Protein AF-A0A969T9L2-F1 (afdb_monomer_lite)

Structure (mmCIF, N/CA/C/O backbone):
data_AF-A0A969T9L2-F1
#
_entry.id   AF-A0A969T9L2-F1
#
loop_
_atom_site.group_PDB
_atom_site.id
_atom_site.type_symbol
_atom_site.label_atom_id
_atom_site.label_alt_id
_atom_site.label_comp_id
_atom_site.label_asym_id
_atom_site.label_entity_id
_atom_site.label_seq_id
_atom_site.pdbx_PDB_ins_code
_atom_site.Cartn_x
_atom_site.Cartn_y
_atom_site.Cartn_z
_atom_site.occupancy
_atom_site.B_iso_or_equiv
_atom_site.auth_seq_id
_atom_site.auth_comp_id
_atom_site.auth_asym_id
_atom_site.auth_atom_id
_atom_site.pdbx_PDB_model_num
ATOM 1 N N . MET A 1 1 ? 12.072 0.228 -26.578 1.00 51.69 1 MET A N 1
ATOM 2 C CA . MET A 1 1 ? 11.218 0.626 -25.439 1.00 51.69 1 MET A CA 1
ATOM 3 C C . MET A 1 1 ? 12.094 0.530 -24.207 1.00 51.69 1 MET A C 1
ATOM 5 O O . MET A 1 1 ? 12.676 -0.529 -24.015 1.00 51.69 1 MET A O 1
ATOM 9 N N . SER A 1 2 ? 12.319 1.632 -23.493 1.00 56.09 2 SER A N 1
ATOM 10 C CA . SER A 1 2 ? 13.190 1.648 -22.312 1.00 56.09 2 SER A CA 1
ATOM 11 C C . SER A 1 2 ? 12.653 0.680 -21.259 1.00 56.09 2 SER A C 1
ATOM 13 O O . SER A 1 2 ? 11.453 0.637 -20.993 1.00 56.09 2 SER A O 1
ATOM 15 N N . GLU A 1 3 ? 13.537 -0.147 -20.713 1.00 60.25 3 GLU A N 1
ATOM 16 C CA . GLU A 1 3 ? 13.191 -1.141 -19.704 1.00 60.25 3 GLU A CA 1
ATOM 17 C C . GLU A 1 3 ? 12.774 -0.412 -18.420 1.00 60.25 3 GLU A C 1
ATOM 19 O O . GLU A 1 3 ? 13.551 0.354 -17.852 1.00 60.25 3 GLU A O 1
ATOM 24 N N . ILE A 1 4 ? 11.520 -0.580 -17.992 1.00 64.94 4 ILE A N 1
ATOM 25 C CA . ILE A 1 4 ? 11.050 -0.000 -16.731 1.00 64.94 4 ILE A CA 1
ATOM 26 C C . ILE A 1 4 ? 11.599 -0.882 -15.603 1.00 64.94 4 ILE A C 1
ATOM 28 O O . ILE A 1 4 ? 11.313 -2.083 -15.596 1.00 64.94 4 ILE A O 1
ATOM 32 N N . PRO A 1 5 ? 12.347 -0.328 -14.630 1.00 69.69 5 PRO A N 1
ATOM 33 C CA . PRO A 1 5 ? 12.791 -1.093 -13.474 1.00 69.69 5 PRO A CA 1
ATOM 34 C C . PRO A 1 5 ? 11.595 -1.748 -12.778 1.00 69.69 5 PRO A C 1
ATOM 36 O O . PRO A 1 5 ? 10.601 -1.083 -12.488 1.00 69.69 5 PRO A O 1
ATOM 39 N N . ARG A 1 6 ? 11.687 -3.049 -12.480 1.00 67.00 6 ARG A N 1
ATOM 40 C CA . ARG A 1 6 ? 10.586 -3.849 -11.903 1.00 67.00 6 ARG A CA 1
ATOM 41 C C . ARG A 1 6 ? 9.982 -3.229 -10.635 1.00 67.00 6 ARG A C 1
ATOM 43 O O . ARG A 1 6 ? 8.774 -3.321 -10.423 1.00 67.00 6 ARG A O 1
ATOM 50 N N . ASN A 1 7 ? 10.804 -2.550 -9.832 1.00 74.00 7 ASN A N 1
ATOM 51 C CA . ASN A 1 7 ? 10.360 -1.817 -8.645 1.00 74.00 7 ASN A CA 1
ATOM 52 C C . ASN A 1 7 ? 9.368 -0.695 -8.966 1.00 74.00 7 ASN A C 1
ATOM 54 O O . ASN A 1 7 ? 8.434 -0.484 -8.199 1.00 74.00 7 ASN A O 1
ATOM 58 N N . ASN A 1 8 ? 9.527 -0.007 -10.098 1.00 84.81 8 ASN A N 1
ATOM 59 C CA . ASN A 1 8 ? 8.643 1.093 -10.469 1.00 84.81 8 ASN A CA 1
ATOM 60 C C . ASN A 1 8 ? 7.242 0.569 -10.794 1.00 84.81 8 ASN A C 1
ATOM 62 O O . ASN A 1 8 ? 6.266 1.172 -10.372 1.00 84.81 8 ASN A O 1
ATOM 66 N N . THR A 1 9 ? 7.127 -0.583 -11.466 1.00 88.06 9 THR A N 1
ATOM 67 C CA . THR A 1 9 ? 5.824 -1.220 -11.721 1.00 88.06 9 THR A CA 1
ATOM 68 C C . THR A 1 9 ? 5.108 -1.587 -10.422 1.00 88.06 9 THR A C 1
ATOM 70 O O . THR A 1 9 ? 3.923 -1.290 -10.285 1.00 88.06 9 THR A O 1
ATOM 73 N N . GLY A 1 10 ? 5.818 -2.209 -9.472 1.00 88.56 10 GLY A N 1
ATOM 74 C CA . GLY A 1 10 ? 5.262 -2.562 -8.161 1.00 88.56 10 GLY A CA 1
ATOM 75 C C . GLY A 1 10 ? 4.769 -1.330 -7.406 1.00 88.56 10 GLY A C 1
ATOM 76 O O . GLY A 1 10 ? 3.596 -1.250 -7.046 1.00 88.56 10 GLY A O 1
A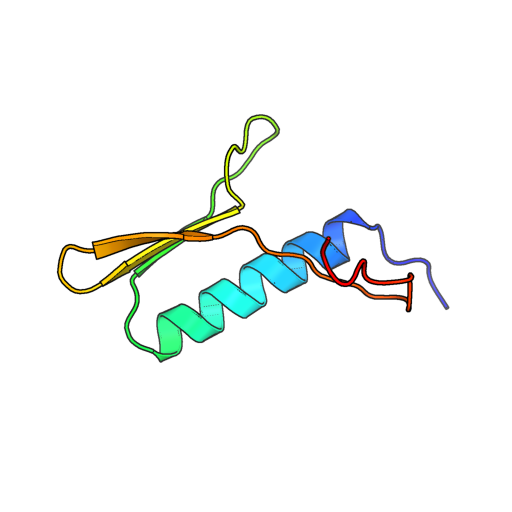TOM 77 N N . LEU A 1 11 ? 5.637 -0.326 -7.286 1.00 89.94 11 LEU A N 1
ATOM 78 C CA . LEU A 1 11 ? 5.347 0.909 -6.570 1.00 89.94 11 LEU A CA 1
ATOM 79 C C . LEU A 1 11 ? 4.185 1.691 -7.202 1.00 89.94 11 LEU A C 1
ATOM 81 O O . LEU A 1 11 ? 3.298 2.154 -6.489 1.00 89.94 11 LEU A O 1
ATOM 85 N N . SER A 1 12 ? 4.131 1.796 -8.535 1.00 91.75 12 SER A N 1
ATOM 86 C CA . SER A 1 12 ? 2.994 2.410 -9.234 1.00 91.75 12 SER A CA 1
ATOM 87 C C . SER A 1 12 ? 1.677 1.688 -8.940 1.00 91.75 12 SER A C 1
ATOM 89 O O . SER A 1 12 ? 0.650 2.343 -8.778 1.00 91.75 12 SER A O 1
ATOM 91 N N . GLY A 1 13 ? 1.700 0.356 -8.835 1.00 93.44 13 GLY A N 1
ATOM 92 C CA . GLY A 1 13 ? 0.538 -0.429 -8.426 1.00 93.44 13 GLY A CA 1
ATOM 93 C C . GLY A 1 13 ? 0.101 -0.143 -6.991 1.00 93.44 13 GLY A C 1
ATOM 94 O O . GLY A 1 13 ? -1.087 0.065 -6.755 1.00 93.44 13 GLY A O 1
ATOM 95 N N . GLU A 1 14 ? 1.044 -0.098 -6.046 1.00 93.44 14 GLU A N 1
ATOM 96 C CA . GLU A 1 14 ? 0.769 0.222 -4.637 1.00 93.44 14 GLU A CA 1
ATOM 97 C C . GLU A 1 14 ? 0.097 1.599 -4.498 1.00 93.44 14 GLU A C 1
ATOM 99 O O . GLU A 1 14 ? -0.956 1.713 -3.868 1.00 93.44 14 GLU A O 1
ATOM 104 N N . TYR A 1 15 ? 0.642 2.627 -5.158 1.00 94.94 15 TYR A N 1
ATOM 105 C CA . TYR A 1 15 ? 0.061 3.974 -5.153 1.00 94.94 15 TYR A CA 1
ATOM 106 C C . TYR A 1 15 ? -1.308 4.040 -5.836 1.00 94.94 15 TYR A C 1
ATOM 108 O O . TYR A 1 15 ? -2.200 4.734 -5.348 1.00 94.94 15 TYR A O 1
ATOM 116 N N . PHE A 1 16 ? -1.499 3.319 -6.944 1.00 96.00 16 PHE A N 1
ATOM 117 C CA . PHE A 1 16 ? -2.792 3.263 -7.625 1.00 96.00 16 PHE A CA 1
ATOM 118 C C . PHE A 1 16 ? -3.877 2.677 -6.714 1.00 96.00 16 PHE A C 1
ATOM 120 O O . PHE A 1 16 ? -4.940 3.273 -6.551 1.00 96.00 16 PHE A O 1
ATOM 127 N N . VAL A 1 17 ? -3.594 1.543 -6.064 1.00 96.88 17 VAL A N 1
ATOM 128 C CA . VAL A 1 17 ? -4.533 0.909 -5.129 1.00 96.88 17 VAL A CA 1
ATOM 129 C C . VAL A 1 17 ? -4.812 1.819 -3.930 1.00 96.88 17 VAL A C 1
ATOM 131 O O . VAL A 1 17 ? -5.972 1.968 -3.544 1.00 96.88 17 VAL A O 1
ATOM 134 N N . ALA A 1 18 ? -3.788 2.473 -3.376 1.00 96.62 18 ALA A N 1
ATOM 135 C CA . ALA A 1 18 ? -3.962 3.427 -2.283 1.00 96.62 18 ALA A CA 1
ATOM 136 C C . ALA A 1 18 ? -4.900 4.582 -2.676 1.00 96.62 18 ALA A C 1
ATOM 138 O O . ALA A 1 18 ? -5.843 4.881 -1.945 1.00 96.62 18 ALA A O 1
ATOM 139 N N . ALA A 1 19 ? -4.702 5.184 -3.854 1.00 97.44 19 ALA A N 1
ATOM 140 C CA . ALA A 1 19 ? -5.563 6.253 -4.357 1.00 97.44 19 ALA A CA 1
ATOM 141 C C . ALA A 1 19 ? -7.021 5.790 -4.526 1.00 97.44 19 ALA A C 1
ATOM 143 O O . ALA A 1 19 ? -7.946 6.482 -4.100 1.00 97.44 19 ALA A O 1
ATOM 144 N N . GLU A 1 20 ? -7.245 4.600 -5.089 1.00 98.00 20 GLU A N 1
ATOM 145 C CA . GLU A 1 20 ? -8.586 4.028 -5.252 1.00 98.00 20 GLU A C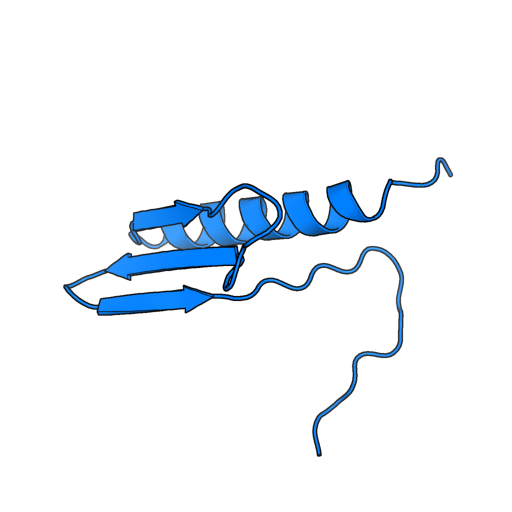A 1
ATOM 146 C C . GLU A 1 20 ? -9.310 3.810 -3.920 1.00 98.00 20 GLU A C 1
ATOM 148 O O . GLU A 1 20 ? -10.510 4.075 -3.808 1.00 98.00 20 GLU A O 1
ATOM 153 N N . LEU A 1 21 ? -8.584 3.341 -2.906 1.00 97.50 21 LEU A N 1
ATOM 154 C CA . LEU A 1 21 ? -9.104 3.146 -1.556 1.00 97.50 21 LEU A CA 1
ATOM 155 C C . LEU A 1 21 ? -9.430 4.485 -0.887 1.00 97.50 21 LEU A C 1
ATOM 157 O O . LEU A 1 21 ? -10.530 4.636 -0.347 1.00 97.50 21 LEU A O 1
ATOM 161 N N . TYR A 1 22 ? -8.552 5.483 -1.015 1.00 96.69 22 TYR A N 1
ATOM 162 C CA . TYR A 1 22 ? -8.814 6.838 -0.530 1.00 96.69 22 TYR A CA 1
ATOM 163 C C . TYR A 1 22 ? -10.079 7.441 -1.146 1.00 96.69 22 TYR A C 1
ATOM 165 O O . TYR A 1 22 ? -10.935 7.941 -0.416 1.00 96.69 22 TYR A O 1
ATOM 173 N N . ARG A 1 23 ? -10.277 7.317 -2.469 1.00 97.44 23 ARG A N 1
ATOM 174 C CA . ARG A 1 23 ? -11.510 7.787 -3.136 1.00 97.44 23 ARG A CA 1
ATOM 175 C C . ARG A 1 23 ? -12.782 7.131 -2.589 1.00 97.44 23 ARG A C 1
ATOM 177 O O . ARG A 1 23 ? -13.861 7.703 -2.695 1.00 97.44 23 ARG A O 1
ATOM 184 N N . ARG A 1 24 ? -12.673 5.932 -2.009 1.00 96.81 24 ARG A N 1
ATOM 185 C CA . ARG A 1 24 ? -13.784 5.168 -1.409 1.00 96.81 24 ARG A CA 1
ATOM 186 C C . ARG A 1 24 ? -13.936 5.417 0.099 1.00 96.81 24 ARG A C 1
ATOM 188 O O . ARG A 1 24 ? -14.712 4.717 0.764 1.00 96.81 24 ARG A O 1
ATOM 195 N N . GLY A 1 25 ? -13.208 6.394 0.640 1.00 96.69 25 GLY A N 1
ATOM 196 C CA . GLY A 1 25 ? -13.256 6.786 2.046 1.00 96.69 25 GLY A CA 1
ATOM 197 C C . GLY A 1 25 ? -12.569 5.793 2.978 1.00 96.69 25 GLY A C 1
ATOM 198 O O . GLY A 1 25 ? -13.056 5.578 4.084 1.00 96.69 25 GLY A O 1
ATOM 199 N N . TRP A 1 26 ? -11.509 5.133 2.511 1.00 98.12 26 TRP A N 1
ATOM 200 C CA . TRP A 1 26 ? -10.591 4.390 3.373 1.00 98.12 26 TRP A CA 1
ATOM 201 C C . TRP A 1 26 ? -9.391 5.267 3.720 1.00 98.12 26 TRP A C 1
ATOM 203 O O . TRP A 1 26 ? -8.884 5.988 2.861 1.00 98.12 26 TRP A O 1
ATOM 213 N N . SER A 1 27 ? -8.904 5.153 4.949 1.00 97.06 27 SER A N 1
ATOM 214 C CA . SER A 1 27 ? -7.571 5.628 5.318 1.00 97.06 27 SER A CA 1
ATOM 215 C C . SER A 1 27 ? -6.556 4.559 4.924 1.00 97.06 27 SER A C 1
ATOM 217 O O . SER A 1 27 ? -6.794 3.380 5.171 1.00 97.06 27 SER A O 1
ATOM 219 N N . VAL A 1 28 ? -5.442 4.932 4.289 1.00 96.94 28 VAL A N 1
ATOM 220 C CA . VAL A 1 28 ? -4.443 3.961 3.814 1.00 96.94 28 VAL A CA 1
ATOM 221 C C . VAL A 1 28 ? -3.055 4.304 4.343 1.00 96.94 28 VAL A C 1
ATOM 223 O O . VAL A 1 28 ? -2.558 5.404 4.131 1.00 96.94 28 VAL A O 1
ATOM 226 N N . GLY A 1 29 ? -2.404 3.349 5.001 1.00 93.75 29 GLY A N 1
ATOM 227 C CA . GLY A 1 29 ? -0.990 3.418 5.363 1.00 93.75 29 GLY A CA 1
ATOM 228 C C . GLY A 1 29 ? -0.151 2.566 4.415 1.00 93.75 29 GLY A C 1
ATOM 229 O O . GLY A 1 29 ? -0.406 1.370 4.279 1.00 93.75 29 GLY A O 1
ATOM 230 N N . MET A 1 30 ? 0.857 3.159 3.774 1.00 91.06 30 MET A N 1
ATOM 231 C CA . MET A 1 30 ? 1.855 2.415 2.998 1.00 91.06 30 MET A CA 1
ATOM 232 C C . MET A 1 30 ? 3.017 2.027 3.906 1.00 91.06 30 MET A C 1
ATOM 234 O O . MET A 1 30 ? 3.559 2.870 4.622 1.00 91.06 30 MET A O 1
ATOM 238 N N . THR A 1 31 ? 3.439 0.769 3.866 1.00 87.31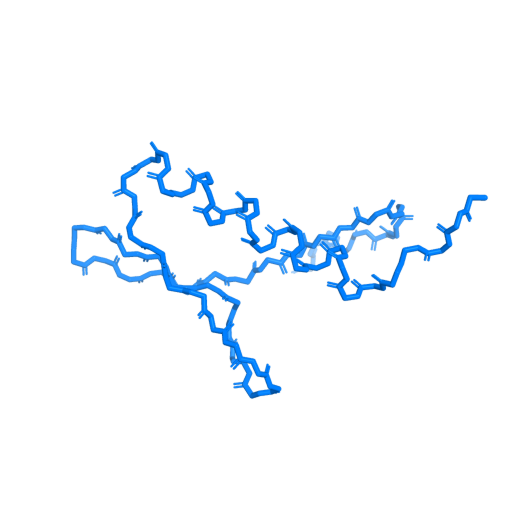 31 THR A N 1
ATOM 239 C CA . THR A 1 31 ? 4.693 0.369 4.513 1.00 87.31 31 THR A CA 1
ATOM 240 C C . THR A 1 31 ? 5.860 0.793 3.615 1.00 87.31 31 THR A C 1
ATOM 242 O O . THR A 1 31 ? 5.711 0.874 2.398 1.00 87.31 31 THR A O 1
ATOM 245 N N . ILE A 1 32 ? 7.038 1.099 4.165 1.00 79.19 32 ILE A N 1
ATOM 246 C CA . ILE A 1 32 ? 8.241 1.460 3.387 1.00 79.19 32 ILE A CA 1
ATOM 247 C C . ILE A 1 32 ? 9.431 0.674 3.944 1.00 79.19 32 ILE A C 1
ATOM 249 O O . ILE A 1 32 ? 9.564 0.532 5.156 1.00 79.19 32 ILE A O 1
ATOM 253 N N . GLY A 1 33 ? 10.300 0.169 3.064 1.00 72.88 33 GLY A N 1
ATOM 254 C CA . GLY A 1 33 ? 11.540 -0.521 3.440 1.00 72.88 33 GLY A CA 1
ATOM 255 C C . GLY A 1 33 ? 11.591 -1.993 3.023 1.00 72.88 33 GLY A C 1
ATOM 256 O O . GLY A 1 33 ? 10.729 -2.475 2.298 1.00 72.88 33 GLY A O 1
ATOM 257 N N . ASN A 1 34 ? 12.634 -2.702 3.465 1.00 58.88 34 ASN A N 1
ATOM 258 C CA . ASN A 1 34 ? 12.920 -4.088 3.061 1.00 58.88 34 ASN A CA 1
ATOM 259 C C . ASN A 1 34 ? 12.284 -5.161 3.966 1.00 58.88 34 ASN A C 1
ATOM 261 O O . ASN A 1 34 ? 12.303 -6.334 3.615 1.00 58.88 34 ASN A O 1
ATOM 265 N N . ALA A 1 35 ? 11.702 -4.778 5.106 1.00 60.84 35 ALA A N 1
ATOM 266 C CA . ALA A 1 35 ? 11.037 -5.686 6.049 1.00 60.84 35 ALA A CA 1
ATOM 267 C C . ALA A 1 35 ? 9.499 -5.583 5.978 1.00 60.84 35 ALA A C 1
ATOM 269 O O . ALA A 1 35 ? 8.811 -5.708 6.991 1.00 60.84 35 ALA A O 1
ATOM 270 N N . LYS A 1 36 ? 8.943 -5.296 4.793 1.00 68.81 36 LYS A N 1
ATOM 271 C CA . LYS A 1 36 ? 7.489 -5.225 4.602 1.00 68.81 36 LYS A CA 1
ATOM 272 C C . LYS A 1 36 ? 6.883 -6.625 4.703 1.00 68.81 36 LYS A C 1
ATOM 274 O O . LYS A 1 36 ? 7.166 -7.479 3.869 1.00 68.81 36 LYS A O 1
ATOM 279 N N . ALA A 1 37 ? 6.013 -6.840 5.686 1.00 75.69 37 ALA A N 1
ATOM 280 C CA . ALA A 1 37 ? 5.153 -8.024 5.727 1.00 75.69 37 ALA A CA 1
ATOM 281 C C . ALA A 1 37 ? 3.944 -7.896 4.777 1.00 75.69 37 ALA A C 1
ATOM 283 O O . ALA A 1 37 ? 3.426 -8.906 4.311 1.00 75.69 37 ALA A O 1
ATOM 284 N N . VAL A 1 38 ? 3.499 -6.662 4.507 1.00 87.31 38 VAL A N 1
ATOM 285 C CA . VAL A 1 38 ? 2.355 -6.310 3.646 1.00 87.31 38 VAL A CA 1
ATOM 286 C C . VAL A 1 38 ? 2.611 -4.957 2.982 1.00 87.31 38 VAL A C 1
ATOM 288 O O . VAL A 1 38 ? 3.365 -4.150 3.533 1.00 87.31 38 VAL A O 1
ATOM 291 N N . ASP A 1 39 ? 1.986 -4.684 1.837 1.00 91.50 39 ASP A N 1
ATOM 292 C CA . ASP A 1 39 ? 2.244 -3.452 1.075 1.00 91.50 39 ASP A CA 1
ATOM 293 C C . ASP A 1 39 ? 1.449 -2.259 1.626 1.00 91.50 39 ASP A C 1
ATOM 295 O O . ASP A 1 39 ? 2.000 -1.172 1.814 1.00 91.50 39 ASP A O 1
ATOM 299 N N . LEU A 1 40 ? 0.163 -2.472 1.924 1.00 94.31 40 LEU A N 1
ATOM 300 C CA . LEU A 1 40 ? -0.756 -1.447 2.417 1.00 94.31 40 LEU A CA 1
ATOM 301 C C . LEU A 1 40 ? -1.551 -1.954 3.626 1.00 94.31 40 LEU A C 1
ATOM 303 O O . LEU A 1 40 ? -1.903 -3.131 3.707 1.00 94.31 40 LEU A O 1
ATOM 307 N N . PHE A 1 41 ? -1.928 -1.034 4.506 1.00 95.38 41 PHE A N 1
ATOM 308 C CA . PHE A 1 41 ? -3.004 -1.216 5.475 1.00 95.38 41 PHE A CA 1
ATOM 309 C C . PHE A 1 41 ? -4.136 -0.256 5.139 1.00 95.38 41 PHE A C 1
ATOM 311 O O . PHE A 1 41 ? -3.910 0.948 5.065 1.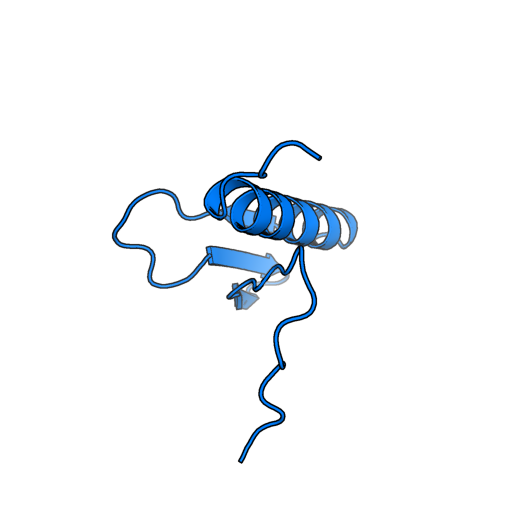00 95.38 41 PHE A O 1
ATOM 318 N N . ALA A 1 42 ? -5.342 -0.778 4.937 1.00 97.19 42 ALA A N 1
ATOM 319 C CA . ALA A 1 42 ? -6.535 0.027 4.716 1.00 97.19 42 ALA A CA 1
ATOM 320 C C . ALA A 1 42 ? -7.437 -0.023 5.949 1.00 97.19 42 ALA A C 1
ATOM 322 O O . ALA A 1 42 ? -7.755 -1.105 6.437 1.00 97.19 42 ALA A O 1
ATOM 323 N N . GLU A 1 43 ? -7.877 1.134 6.423 1.00 97.56 43 GLU A N 1
ATOM 324 C CA . GLU A 1 43 ? -8.732 1.2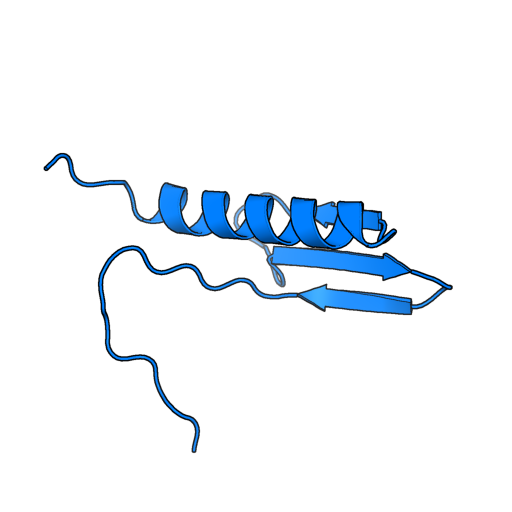77 7.594 1.00 97.56 43 GLU A CA 1
ATOM 325 C C . GLU A 1 43 ? -10.045 1.980 7.240 1.00 97.56 43 GLU A C 1
ATOM 327 O O . GLU A 1 43 ? -10.056 2.994 6.534 1.00 97.56 43 GLU A O 1
ATOM 332 N N . LYS A 1 44 ? -11.162 1.431 7.728 1.00 96.94 44 LYS A N 1
ATOM 333 C CA . LYS A 1 44 ? -12.487 2.056 7.666 1.00 96.94 44 LYS A CA 1
ATOM 334 C C . LYS A 1 44 ? -13.410 1.442 8.714 1.00 96.94 44 LYS A C 1
ATOM 336 O O . LYS A 1 44 ? -13.509 0.219 8.776 1.00 96.94 44 LYS A O 1
ATOM 341 N N . ASN A 1 45 ? -14.139 2.271 9.466 1.00 95.56 45 ASN A N 1
ATOM 342 C CA . ASN A 1 45 ? -15.129 1.832 10.464 1.00 95.56 45 ASN A CA 1
ATOM 343 C C . ASN A 1 45 ? -14.561 0.770 11.430 1.00 95.56 45 ASN A C 1
ATOM 345 O O . ASN A 1 45 ? -15.090 -0.339 11.500 1.00 95.56 45 ASN A O 1
ATOM 349 N N . ASP A 1 46 ? -13.432 1.077 12.077 1.00 93.44 46 ASP A N 1
ATOM 350 C CA . ASP A 1 46 ? -12.719 0.194 13.020 1.00 93.44 46 ASP A CA 1
ATOM 351 C C . ASP A 1 46 ? -12.220 -1.141 12.432 1.00 93.44 46 ASP A C 1
ATOM 353 O O . ASP A 1 46 ? -11.776 -2.036 13.153 1.00 93.44 46 ASP A O 1
ATOM 357 N N . ARG A 1 47 ? -12.255 -1.294 11.103 1.00 95.50 47 ARG A N 1
ATOM 358 C CA . ARG A 1 47 ? -11.717 -2.460 10.403 1.00 95.50 47 ARG A CA 1
ATOM 359 C C . ARG A 1 47 ? -10.410 -2.109 9.715 1.00 95.50 47 ARG A C 1
ATOM 361 O O . ARG A 1 47 ? -10.398 -1.275 8.814 1.00 95.50 47 ARG A O 1
ATOM 368 N N . ILE A 1 48 ? -9.356 -2.844 10.060 1.00 95.75 48 ILE A N 1
ATOM 369 C CA . ILE A 1 48 ? -8.054 -2.793 9.390 1.00 95.75 48 ILE A CA 1
ATOM 370 C C . ILE A 1 48 ? -7.916 -4.007 8.470 1.00 95.75 48 ILE A C 1
ATOM 372 O O . ILE A 1 48 ? -8.173 -5.144 8.869 1.00 95.75 48 ILE A O 1
ATOM 376 N N . VAL A 1 49 ? -7.511 -3.767 7.226 1.00 95.88 49 VAL A N 1
ATOM 377 C CA . VAL A 1 49 ? -7.293 -4.795 6.208 1.00 95.88 49 VAL A CA 1
ATOM 378 C C . VAL A 1 49 ? -5.853 -4.696 5.695 1.00 95.88 49 VAL A C 1
ATOM 380 O O . VAL A 1 49 ? -5.509 -3.688 5.073 1.00 95.88 49 VAL A O 1
ATOM 383 N N . PRO A 1 50 ? -5.004 -5.714 5.925 1.00 95.00 50 PRO A N 1
ATOM 384 C CA . PRO A 1 50 ? -3.713 -5.816 5.255 1.00 95.00 50 PRO A CA 1
ATOM 385 C C . PRO A 1 50 ? -3.911 -6.179 3.779 1.00 95.00 50 PRO A C 1
ATOM 387 O O . PRO A 1 50 ? -4.681 -7.084 3.453 1.00 95.00 50 PRO A O 1
ATOM 390 N N . ILE A 1 51 ? -3.211 -5.492 2.880 1.00 94.50 51 ILE A N 1
ATOM 391 C CA . ILE A 1 51 ? -3.336 -5.673 1.432 1.00 94.50 51 ILE A CA 1
ATOM 392 C C . ILE A 1 51 ? -1.950 -5.891 0.830 1.00 94.50 51 ILE A C 1
ATOM 394 O O . ILE A 1 51 ? -1.033 -5.091 1.018 1.00 94.50 51 ILE A O 1
ATOM 398 N N . GLN A 1 52 ? -1.830 -6.969 0.057 1.00 94.44 52 GLN A N 1
ATOM 399 C CA . GLN A 1 52 ? -0.710 -7.208 -0.844 1.00 94.44 52 GLN A CA 1
ATOM 400 C C . GLN A 1 52 ? -1.130 -6.824 -2.264 1.00 94.44 52 GLN A C 1
ATOM 402 O O . GLN A 1 52 ? -2.128 -7.321 -2.788 1.00 94.44 52 GLN A O 1
ATOM 407 N N . VAL A 1 53 ? -0.342 -5.976 -2.908 1.00 92.31 53 VAL A N 1
ATOM 408 C CA . VAL A 1 53 ? -0.523 -5.536 -4.283 1.00 92.31 53 VAL A CA 1
ATOM 409 C C . VAL A 1 53 ? 0.435 -6.303 -5.192 1.00 92.31 53 VAL A C 1
ATOM 411 O O . VAL A 1 53 ? 1.611 -6.512 -4.894 1.00 92.31 53 VAL A O 1
ATOM 414 N N . LYS A 1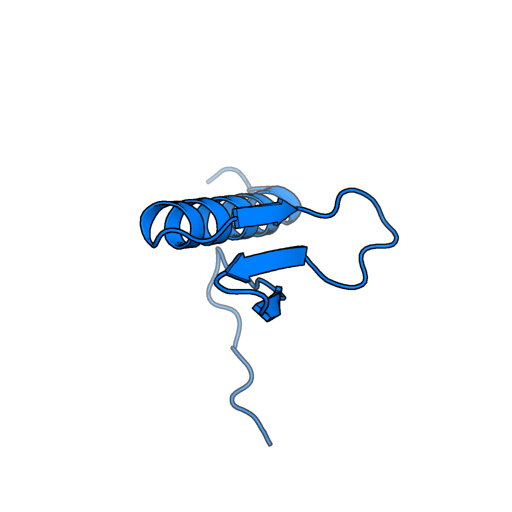 54 ? -0.075 -6.741 -6.343 1.00 90.75 54 LYS A N 1
ATOM 415 C CA . LYS A 1 54 ? 0.727 -7.311 -7.428 1.00 90.75 54 LYS A CA 1
ATOM 416 C C . LYS A 1 54 ? 0.441 -6.515 -8.693 1.00 90.75 54 LYS A C 1
ATOM 418 O O . LYS A 1 54 ? -0.703 -6.434 -9.128 1.00 90.75 54 LYS A O 1
ATOM 423 N N . ALA A 1 55 ? 1.486 -5.933 -9.272 1.00 89.12 55 ALA A N 1
ATOM 424 C CA . ALA A 1 55 ? 1.411 -5.160 -10.504 1.00 89.12 55 ALA A CA 1
ATOM 425 C C . ALA A 1 55 ? 2.292 -5.794 -11.580 1.00 89.12 55 ALA A C 1
ATOM 427 O O . ALA A 1 55 ? 3.382 -6.295 -11.299 1.00 89.12 55 ALA A O 1
ATOM 428 N N . ILE A 1 56 ? 1.799 -5.792 -12.816 1.00 85.56 56 ILE A N 1
ATOM 429 C CA . ILE A 1 56 ? 2.380 -6.542 -13.929 1.00 85.56 56 ILE A CA 1
ATOM 430 C C . ILE A 1 56 ? 2.431 -5.618 -15.140 1.00 85.56 56 ILE A C 1
ATOM 432 O O . ILE A 1 56 ? 1.395 -5.138 -15.587 1.00 85.56 56 ILE A O 1
ATOM 436 N N . TYR A 1 57 ? 3.629 -5.368 -15.675 1.00 78.12 57 TYR A N 1
ATOM 437 C CA . TYR A 1 57 ? 3.809 -4.535 -16.874 1.00 78.12 57 TYR A CA 1
ATOM 438 C C . TYR A 1 57 ? 3.890 -5.363 -18.167 1.00 78.12 57 TYR A C 1
ATOM 440 O O . TYR A 1 57 ? 3.651 -4.850 -19.257 1.00 78.12 57 TYR A O 1
ATOM 448 N N . LYS A 1 58 ? 4.231 -6.652 -18.056 1.00 76.38 58 LYS A N 1
ATOM 449 C CA . LYS A 1 58 ? 4.368 -7.593 -19.170 1.00 76.38 58 LYS A CA 1
ATOM 450 C C . LYS A 1 58 ? 3.661 -8.886 -18.803 1.00 76.38 58 LYS A C 1
ATOM 452 O O . LYS A 1 58 ? 3.777 -9.333 -17.670 1.00 76.38 58 LYS A O 1
ATOM 457 N N . LYS A 1 59 ? 2.923 -9.469 -19.748 1.00 65.25 59 LYS A N 1
ATOM 458 C CA . LYS A 1 59 ? 2.095 -10.663 -19.535 1.00 65.25 59 LYS A CA 1
ATOM 459 C C . LYS A 1 59 ? 2.965 -11.872 -19.158 1.00 65.25 59 LYS A C 1
ATOM 461 O O . LYS A 1 59 ? 3.368 -12.638 -20.025 1.00 65.25 59 LYS A O 1
ATOM 466 N N . GLU A 1 60 ? 3.260 -12.038 -17.876 1.00 63.25 60 GLU A N 1
ATOM 467 C CA . GLU A 1 60 ? 3.688 -13.318 -17.319 1.00 63.25 60 GLU A CA 1
ATOM 468 C C . GLU A 1 60 ? 2.459 -14.124 -16.898 1.00 63.25 60 GLU A C 1
ATOM 470 O O . GLU A 1 60 ? 1.408 -13.568 -16.569 1.00 63.25 60 GLU A O 1
ATOM 475 N N . LYS A 1 61 ? 2.573 -15.454 -16.982 1.00 54.28 61 LYS A N 1
ATOM 476 C CA . LYS A 1 61 ? 1.512 -16.391 -16.611 1.00 54.28 61 LYS A CA 1
ATOM 477 C C . LYS A 1 61 ? 1.122 -16.156 -15.150 1.00 54.28 61 LYS A C 1
ATOM 479 O O . LYS A 1 61 ? 1.857 -16.523 -14.243 1.00 54.28 61 LYS A O 1
ATOM 484 N N . MET A 1 62 ? -0.046 -15.563 -14.939 1.00 54.69 62 MET A N 1
ATOM 485 C CA . MET A 1 62 ? -0.696 -15.520 -13.635 1.00 54.69 62 MET A CA 1
ATOM 486 C C . MET A 1 62 ? -1.076 -16.948 -13.238 1.00 54.69 62 MET A C 1
ATOM 488 O O . MET A 1 62 ? -1.799 -17.614 -13.979 1.00 54.69 62 MET A O 1
ATOM 492 N N . TRP A 1 63 ? -0.582 -17.425 -12.096 1.00 56.09 63 TRP A N 1
ATOM 493 C CA . TRP A 1 63 ? -1.057 -18.665 -11.488 1.00 56.09 63 TRP A CA 1
ATOM 494 C C . TRP A 1 63 ? -2.540 -18.511 -11.116 1.00 56.09 63 TRP A C 1
ATOM 496 O O . TRP A 1 63 ? -2.885 -17.714 -10.246 1.00 56.09 63 TRP A O 1
ATOM 506 N N . ALA A 1 64 ? -3.415 -19.256 -11.795 1.00 52.31 64 ALA A N 1
ATOM 507 C CA . ALA A 1 64 ? -4.759 -19.555 -11.312 1.00 52.31 64 ALA A CA 1
ATOM 508 C C . ALA A 1 64 ? -4.614 -20.658 -10.254 1.00 52.31 64 ALA A C 1
ATOM 510 O O . ALA A 1 64 ? -3.934 -21.647 -10.517 1.00 52.31 64 ALA A O 1
ATOM 511 N N . GLY A 1 65 ? -5.145 -20.431 -9.053 1.00 55.34 65 GLY A N 1
ATOM 512 C CA . GLY A 1 65 ? -4.863 -21.229 -7.854 1.00 55.34 65 GLY A CA 1
ATOM 513 C C . GLY A 1 65 ? -5.058 -22.746 -7.992 1.00 55.34 65 GLY A C 1
ATOM 514 O O . GLY A 1 65 ? -5.819 -23.212 -8.840 1.00 55.34 65 GLY A O 1
ATOM 515 N N . GLN A 1 66 ? -4.356 -23.484 -7.124 1.00 38.19 66 GLN A N 1
ATOM 516 C CA . GLN A 1 66 ? -4.738 -24.829 -6.677 1.00 38.19 66 GLN A CA 1
ATOM 517 C C . GLN A 1 66 ? -5.681 -24.721 -5.481 1.00 38.19 66 GLN A C 1
ATOM 519 O O . GLN A 1 66 ? -5.477 -23.784 -4.674 1.00 38.19 66 GLN A O 1
#

pLDDT: mean 83.2, std 16.05, range [38.19, 98.12]

Foldseek 3Di:
DDDDPPVVQQVVQLVVVCVVLVVVVWDKDADDDDPDPAGIWTDDPNDIDGHHTDGDPDDDDDDDDD

Radius of gyration: 13.77 Å; chains: 1; bounding box: 28×33×38 Å

Secondary structure (DSSP, 8-state):
-PPPPHHHHHHHHHHHHHHHHHHTT-EEEEP-SS--S-SEEEEETTEEEEE-----SS--------

Sequence (66 aa):
MSEIPRNNTGLSGEYFVAAELYRRGWSVGMTIGNAKAVDLFAEKNDRIVPIQVKAIYKKEKMWAGQ